Protein AF-A0A957ZWC1-F1 (afdb_monomer)

Solvent-accessible surface area (backbone atoms only — not comparable to full-atom values): 5305 Å² total; per-residue (Å²): 110,72,64,51,48,60,59,71,70,34,92,76,78,68,83,87,72,97,61,85,85,78,64,80,83,79,69,100,62,94,74,63,66,68,82,80,42,93,68,96,76,85,81,50,41,89,72,50,55,69,69,59,54,51,49,48,54,52,22,58,76,70,74,44,80,78,80,72,56,80,87,5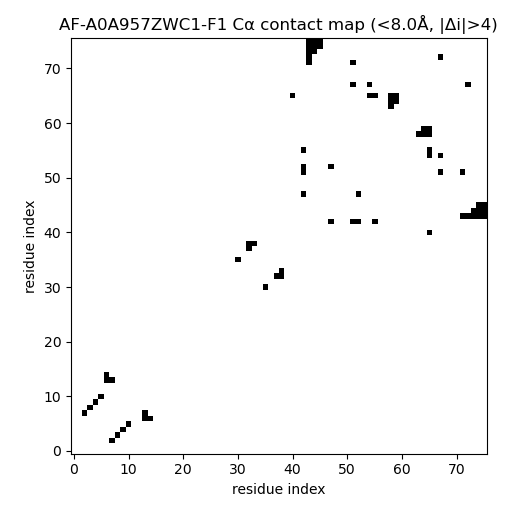7,71,45,70,118

pLDDT: mean 88.36, std 9.78, range [57.5, 98.12]

Mean predicted aligned error: 6.31 Å

Nearest PDB structures (foldseek):
  5xfa-assembly1_C  TM=8.683E-01  e=5.363E-03  Hydrogenophilus thermoluteolus

Secondary structure (DSSP, 8-state):
-HHHHHHTSSSSPPP--S-GGGSPPPPSS---GGGTS--S----SSSPPHHHHHHHHHHHHHT------GGGS---

Structure (mmCIF, N/CA/C/O backbone):
data_AF-A0A957ZWC1-F1
#
_entry.id   AF-A0A957ZWC1-F1
#
loop_
_atom_site.group_PDB
_atom_site.id
_atom_site.type_symbol
_atom_site.label_atom_id
_atom_site.label_alt_id
_atom_site.label_comp_id
_atom_site.label_asym_id
_atom_site.label_entity_id
_atom_site.label_seq_id
_atom_site.pdbx_PDB_ins_code
_atom_site.Cartn_x
_atom_site.Cartn_y
_atom_site.Cartn_z
_atom_site.occupancy
_atom_site.B_iso_or_equiv
_atom_site.auth_seq_id
_atom_site.auth_comp_id
_atom_site.auth_asym_id
_atom_site.auth_atom_id
_atom_site.pdbx_PDB_model_num
ATOM 1 N N . ASP A 1 1 ? 9.665 2.195 -23.228 1.00 86.94 1 ASP A N 1
ATOM 2 C CA . ASP A 1 1 ? 9.239 1.120 -22.320 1.00 86.94 1 ASP A CA 1
ATOM 3 C C . ASP A 1 1 ? 10.146 1.109 -21.081 1.00 86.94 1 ASP A C 1
ATOM 5 O O . ASP A 1 1 ? 11.289 1.548 -21.201 1.00 86.94 1 ASP A O 1
ATOM 9 N N . LEU A 1 2 ? 9.644 0.732 -19.897 1.00 88.56 2 LEU A N 1
ATOM 10 C CA . LEU A 1 2 ? 10.431 0.745 -18.648 1.00 88.56 2 LEU A CA 1
ATOM 11 C C . LEU A 1 2 ? 11.532 -0.323 -18.671 1.00 88.56 2 LEU A C 1
ATOM 13 O O . LEU A 1 2 ? 12.664 -0.034 -18.286 1.00 88.56 2 LEU A O 1
ATOM 17 N N . LEU A 1 3 ? 11.209 -1.529 -19.143 1.00 88.75 3 LEU A N 1
ATOM 18 C CA . LEU A 1 3 ? 12.146 -2.647 -19.170 1.00 88.75 3 LEU A CA 1
ATOM 19 C C . LEU A 1 3 ? 13.277 -2.377 -20.163 1.00 88.75 3 LEU A C 1
ATOM 21 O O . LEU A 1 3 ? 14.436 -2.580 -19.816 1.00 88.75 3 LEU A O 1
ATOM 25 N N . THR A 1 4 ? 12.980 -1.817 -21.340 1.00 88.38 4 THR A N 1
ATOM 26 C CA . THR A 1 4 ? 14.018 -1.362 -22.285 1.00 88.38 4 THR A CA 1
ATOM 27 C C . THR A 1 4 ? 14.985 -0.366 -21.637 1.00 88.38 4 THR A C 1
ATOM 29 O O . THR A 1 4 ? 16.201 -0.545 -21.712 1.00 88.38 4 THR A O 1
ATOM 32 N N . LYS A 1 5 ? 14.463 0.651 -20.939 1.00 90.38 5 LYS A N 1
ATOM 33 C CA . LYS A 1 5 ? 15.294 1.681 -20.296 1.00 90.38 5 LYS A CA 1
ATOM 34 C C . LYS A 1 5 ? 16.237 1.117 -19.236 1.00 90.38 5 LYS A C 1
ATOM 36 O O . LYS A 1 5 ? 17.359 1.591 -19.113 1.00 90.38 5 LYS A O 1
ATOM 41 N N . VAL A 1 6 ? 15.778 0.144 -18.449 1.00 88.81 6 VAL A N 1
ATOM 42 C CA . VAL A 1 6 ? 16.568 -0.433 -17.350 1.00 88.81 6 VAL A CA 1
ATOM 43 C C . VAL A 1 6 ? 17.527 -1.504 -17.859 1.00 88.81 6 VAL A C 1
ATOM 45 O O . VAL A 1 6 ? 18.696 -1.495 -17.488 1.00 88.81 6 VAL A O 1
ATOM 48 N N . TYR A 1 7 ? 17.051 -2.411 -18.712 1.00 86.25 7 TYR A N 1
ATOM 49 C CA . TYR A 1 7 ? 17.792 -3.617 -19.073 1.00 86.25 7 TYR A CA 1
ATOM 50 C C . TYR A 1 7 ? 18.567 -3.513 -20.387 1.00 86.25 7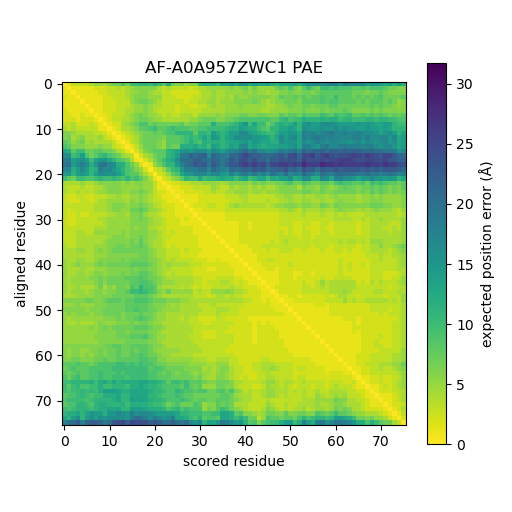 TYR A C 1
ATOM 52 O O . TYR A 1 7 ? 19.464 -4.319 -20.590 1.00 86.25 7 TYR A O 1
ATOM 60 N N . GLN A 1 8 ? 18.261 -2.558 -21.273 1.00 86.44 8 GLN A N 1
ATOM 61 C CA . GLN A 1 8 ? 18.959 -2.407 -22.564 1.00 86.44 8 GLN A CA 1
ATOM 62 C C . GLN A 1 8 ? 19.737 -1.091 -22.664 1.00 86.44 8 GLN A C 1
ATOM 64 O O . GLN A 1 8 ? 20.864 -1.077 -23.148 1.00 86.44 8 GLN A O 1
ATOM 69 N N . GLU A 1 9 ? 19.140 0.013 -22.214 1.00 89.44 9 GLU A N 1
ATOM 70 C CA . GLU A 1 9 ? 19.725 1.359 -22.334 1.00 89.44 9 GLU A CA 1
ATOM 71 C C . GLU A 1 9 ? 20.461 1.809 -21.059 1.00 89.44 9 GLU A C 1
ATOM 73 O O . GLU A 1 9 ? 21.219 2.781 -21.083 1.00 89.44 9 GLU A O 1
ATOM 78 N N . GLY A 1 10 ? 20.204 1.134 -19.935 1.00 87.19 10 GLY A N 1
ATOM 79 C CA . GLY A 1 10 ? 20.706 1.496 -18.615 1.00 87.19 10 GLY A CA 1
ATOM 80 C C . GLY A 1 10 ? 22.204 1.218 -18.438 1.00 87.19 10 GLY A C 1
ATOM 81 O O . GLY A 1 10 ? 22.785 0.403 -19.154 1.00 87.19 10 GLY A O 1
ATOM 82 N N . PRO A 1 11 ? 22.861 1.881 -17.470 1.00 87.06 11 PRO A N 1
ATOM 83 C CA . PRO A 1 11 ? 24.258 1.605 -17.165 1.00 87.06 11 PRO A CA 1
ATOM 84 C C . PRO A 1 11 ? 24.407 0.200 -16.568 1.00 87.06 11 PRO A C 1
ATOM 86 O O . PRO A 1 11 ? 23.690 -0.164 -15.639 1.00 87.06 11 PRO A O 1
ATOM 89 N N . GLY A 1 12 ? 25.382 -0.567 -17.053 1.00 85.88 12 GLY A N 1
ATOM 90 C CA . GLY A 1 12 ? 25.673 -1.913 -16.557 1.00 85.88 12 GLY A CA 1
ATOM 91 C C . GLY A 1 12 ? 25.746 -2.947 -17.674 1.00 85.88 12 GLY A C 1
ATOM 92 O O . GLY A 1 12 ? 25.619 -2.629 -18.854 1.00 85.88 12 GLY A O 1
ATOM 93 N N . SER A 1 13 ? 26.003 -4.195 -17.294 1.00 81.12 13 SER A N 1
ATOM 94 C CA . SER A 1 13 ? 25.945 -5.336 -18.206 1.00 81.12 13 SER A CA 1
ATOM 95 C C . SER A 1 13 ? 24.516 -5.855 -18.314 1.00 81.12 13 SER A C 1
ATOM 97 O O . SER A 1 13 ? 23.799 -5.909 -17.312 1.00 81.12 13 SER A O 1
ATOM 99 N N . TRP A 1 14 ? 24.139 -6.300 -19.510 1.00 78.25 14 TR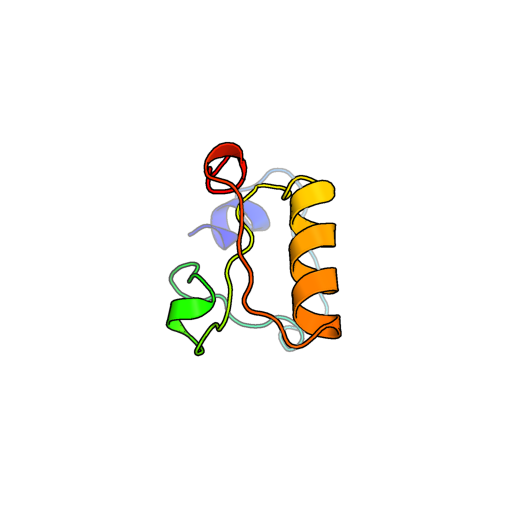P A N 1
ATOM 100 C CA . TRP A 1 14 ? 22.875 -6.994 -19.725 1.00 78.25 14 TRP A CA 1
ATOM 101 C C . TRP A 1 14 ? 22.780 -8.224 -18.802 1.00 78.25 14 TRP A C 1
ATOM 103 O O . TRP A 1 14 ? 23.754 -8.978 -18.709 1.00 78.25 14 TRP A O 1
ATOM 113 N N . PRO A 1 15 ? 21.661 -8.431 -18.084 1.00 76.19 15 PRO A N 1
ATOM 114 C CA . PRO A 1 15 ? 21.500 -9.622 -17.265 1.00 76.19 15 PRO A CA 1
ATOM 115 C C . PRO A 1 15 ? 21.411 -10.856 -18.167 1.00 76.19 15 PRO A C 1
ATOM 117 O O . PRO A 1 15 ? 20.504 -10.974 -18.983 1.00 76.19 15 PRO A O 1
ATOM 120 N N . HIS A 1 16 ? 22.346 -11.786 -17.994 1.00 69.94 16 HIS A N 1
ATOM 121 C CA . HIS A 1 16 ? 22.279 -13.110 -18.602 1.00 69.94 16 HIS A CA 1
ATOM 122 C C . HIS A 1 16 ? 21.463 -14.013 -17.668 1.00 69.94 16 HIS A C 1
ATOM 124 O O . HIS A 1 16 ? 21.932 -14.359 -16.585 1.00 69.94 16 HIS A O 1
ATOM 130 N N . GLY A 1 17 ? 20.219 -14.310 -18.040 1.00 64.81 17 GLY A N 1
ATOM 131 C CA . GLY A 1 17 ? 19.361 -15.274 -17.350 1.00 64.81 17 GLY A CA 1
ATOM 132 C C . GLY A 1 17 ? 19.090 -16.469 -18.257 1.00 64.81 17 GLY A C 1
ATOM 133 O O . GLY A 1 17 ? 18.842 -16.276 -19.444 1.00 64.81 17 GLY A O 1
ATOM 134 N N . ASP A 1 18 ? 19.150 -17.678 -17.700 1.00 63.09 18 ASP A N 1
ATOM 135 C CA . ASP A 1 18 ? 19.073 -18.927 -18.470 1.00 63.09 18 ASP A CA 1
ATOM 136 C C . ASP A 1 18 ? 17.639 -19.433 -18.726 1.00 63.09 18 ASP A C 1
ATOM 138 O O . ASP A 1 18 ? 17.486 -20.430 -19.418 1.00 63.09 18 ASP A O 1
ATOM 142 N N . ASP A 1 19 ? 16.586 -18.760 -18.245 1.00 60.72 19 ASP A N 1
ATOM 143 C CA . ASP A 1 19 ? 15.201 -19.201 -18.472 1.00 60.72 19 ASP A CA 1
ATOM 144 C C . ASP A 1 19 ? 14.229 -18.022 -18.635 1.00 60.72 19 ASP A C 1
ATOM 146 O O . ASP A 1 19 ? 13.978 -17.256 -17.700 1.00 60.72 19 ASP A O 1
ATOM 150 N N . GLU A 1 20 ? 13.633 -17.911 -19.825 1.00 61.09 20 GLU A N 1
ATOM 151 C CA . GLU A 1 20 ? 12.568 -16.944 -20.139 1.00 61.09 20 GLU A CA 1
ATOM 152 C C . GLU A 1 20 ? 11.258 -17.243 -19.373 1.00 61.09 20 GLU A C 1
ATOM 154 O O . GLU A 1 20 ? 10.437 -16.347 -19.181 1.00 61.09 20 GLU A O 1
ATOM 159 N N . ASP A 1 21 ? 11.087 -18.466 -18.859 1.00 66.38 21 ASP A N 1
ATOM 160 C CA . ASP A 1 21 ? 9.824 -18.963 -18.288 1.00 66.38 21 ASP A CA 1
ATOM 161 C C . ASP A 1 21 ? 9.615 -18.670 -16.786 1.00 66.38 21 ASP A C 1
ATOM 163 O O . ASP A 1 21 ? 8.554 -18.973 -16.235 1.00 66.38 21 ASP A O 1
ATOM 167 N N . VAL A 1 22 ? 10.589 -18.075 -16.085 1.00 79.50 22 VAL A N 1
ATOM 168 C CA . VAL A 1 22 ? 10.467 -17.808 -14.632 1.00 79.50 22 VAL A CA 1
ATOM 169 C C . VAL A 1 22 ? 9.787 -16.463 -14.340 1.00 79.50 22 VAL A C 1
ATOM 171 O O . VAL A 1 22 ? 9.214 -16.276 -13.262 1.00 79.50 22 VAL A O 1
ATOM 17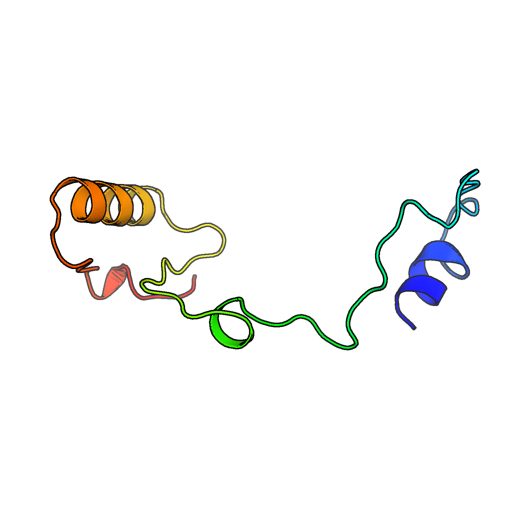4 N N . MET A 1 23 ? 9.835 -15.507 -15.273 1.00 81.62 23 MET A N 1
ATOM 175 C CA . MET A 1 23 ? 9.376 -14.141 -15.016 1.00 81.62 23 MET A CA 1
ATOM 176 C C . MET A 1 23 ? 7.938 -13.913 -15.514 1.00 81.62 23 MET A C 1
ATOM 178 O O . MET A 1 23 ? 7.668 -14.052 -16.705 1.00 81.62 23 MET A O 1
ATOM 182 N N . PRO A 1 24 ? 7.003 -13.489 -14.646 1.00 87.62 24 PRO A N 1
ATOM 183 C CA . PRO A 1 24 ? 5.655 -13.150 -15.081 1.00 87.62 24 PRO A CA 1
ATOM 184 C C . PRO A 1 24 ? 5.646 -11.875 -15.934 1.00 87.62 24 PRO A C 1
ATOM 186 O O . PRO A 1 24 ? 6.391 -10.925 -15.681 1.00 87.62 24 PRO A O 1
ATOM 189 N N . ALA A 1 25 ? 4.742 -11.829 -16.913 1.00 88.50 25 ALA A N 1
ATOM 190 C CA . ALA A 1 25 ? 4.497 -10.625 -17.695 1.00 88.50 25 ALA A CA 1
ATOM 191 C C . ALA A 1 25 ? 3.947 -9.495 -16.807 1.00 88.50 25 ALA A C 1
ATOM 193 O O . ALA A 1 25 ? 3.080 -9.713 -15.956 1.00 88.50 25 ALA A O 1
ATOM 194 N N . LEU A 1 26 ? 4.435 -8.273 -17.029 1.00 91.06 26 LEU A N 1
ATOM 195 C CA . LEU A 1 26 ? 3.908 -7.088 -16.359 1.00 91.06 26 LEU A CA 1
ATOM 196 C C . LEU A 1 26 ? 2.554 -6.688 -16.954 1.00 91.06 26 LEU A C 1
ATOM 198 O O . LEU A 1 26 ? 2.326 -6.808 -18.155 1.00 91.06 26 LEU A O 1
ATOM 202 N N . LEU A 1 27 ? 1.673 -6.162 -16.104 1.00 93.75 27 LEU A N 1
ATOM 203 C CA . LEU A 1 27 ? 0.460 -5.478 -16.548 1.00 93.75 27 LEU A CA 1
ATOM 204 C C . LEU A 1 27 ? 0.807 -4.115 -17.158 1.00 93.75 27 LEU A C 1
ATOM 206 O O . LEU A 1 27 ? 1.788 -3.485 -16.761 1.00 93.75 27 LEU A O 1
ATOM 210 N N . ASP A 1 28 ? -0.076 -3.599 -18.016 1.00 93.50 28 ASP A N 1
ATOM 211 C CA . ASP A 1 28 ? 0.071 -2.267 -18.626 1.00 93.50 28 ASP A CA 1
ATOM 212 C C . ASP A 1 28 ? 0.154 -1.128 -17.592 1.00 93.50 28 ASP A C 1
ATOM 214 O O . ASP A 1 28 ? 0.712 -0.063 -17.858 1.00 93.50 28 ASP A O 1
ATOM 218 N N . LYS A 1 29 ? -0.430 -1.331 -16.403 1.00 95.44 29 LYS A N 1
ATOM 219 C CA . LYS A 1 29 ? -0.388 -0.392 -15.278 1.00 95.44 29 LYS A CA 1
ATOM 220 C C . LYS A 1 29 ? -0.488 -1.121 -13.943 1.00 95.44 29 LYS A C 1
ATOM 222 O O . LYS A 1 29 ? -1.138 -2.158 -13.834 1.00 95.44 29 LYS A O 1
ATOM 227 N N . VAL A 1 30 ? 0.092 -0.522 -12.906 1.00 96.25 30 VAL A N 1
ATOM 228 C CA . VAL A 1 30 ? -0.116 -0.962 -11.521 1.00 96.25 30 VAL A CA 1
ATOM 229 C C . VAL A 1 30 ? -1.570 -0.704 -11.126 1.00 96.25 30 VAL A C 1
ATOM 231 O O . VAL A 1 30 ? -2.118 0.365 -11.405 1.00 96.25 30 VAL A O 1
ATOM 234 N N . LEU A 1 31 ? -2.185 -1.685 -10.467 1.00 97.12 31 LEU A N 1
ATOM 235 C CA . LEU A 1 31 ? -3.558 -1.616 -9.975 1.00 97.12 31 LEU A CA 1
ATOM 236 C C . LEU A 1 31 ? -3.565 -1.699 -8.442 1.00 97.12 31 LEU A C 1
ATOM 238 O O . LEU A 1 31 ? -2.826 -2.508 -7.879 1.00 97.12 31 LEU A O 1
ATOM 242 N N . PRO A 1 32 ? -4.398 -0.910 -7.742 1.00 96.50 32 PRO A N 1
ATOM 243 C CA . PRO A 1 32 ? -4.662 -1.142 -6.330 1.00 96.50 32 PRO A CA 1
ATOM 244 C C . PRO A 1 32 ? -5.447 -2.448 -6.142 1.00 96.50 32 PRO A C 1
ATOM 246 O O . PRO A 1 32 ? -6.279 -2.814 -6.972 1.00 96.50 32 PRO A O 1
ATOM 249 N N . LEU A 1 33 ? -5.235 -3.122 -5.009 1.00 96.62 33 LEU A N 1
ATOM 250 C CA . LEU A 1 33 ? -5.815 -4.444 -4.739 1.00 96.62 33 LEU A CA 1
ATOM 251 C C . LEU A 1 33 ? -7.351 -4.475 -4.864 1.00 96.62 33 LEU A C 1
ATOM 253 O O . LEU A 1 33 ? -7.899 -5.410 -5.442 1.00 96.62 33 LEU A O 1
ATOM 257 N N . HIS A 1 34 ? -8.034 -3.414 -4.415 1.00 96.75 34 HIS A N 1
ATOM 258 C CA . HIS A 1 34 ? -9.499 -3.303 -4.448 1.00 96.75 34 HIS A CA 1
ATOM 259 C C . HIS A 1 34 ? -10.107 -3.222 -5.860 1.00 96.75 34 HIS A C 1
ATOM 261 O O . HIS A 1 34 ? -11.324 -3.299 -6.003 1.00 96.75 34 HIS A O 1
ATOM 267 N N . GLN A 1 35 ? -9.294 -3.023 -6.905 1.00 97.62 35 GLN A N 1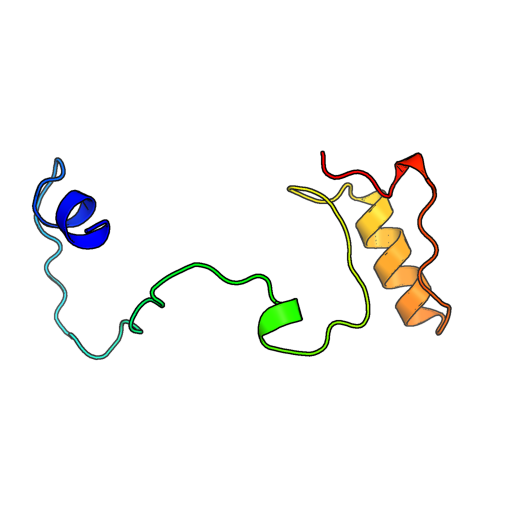
ATOM 268 C CA . GLN A 1 35 ? -9.752 -3.102 -8.299 1.00 97.62 35 GLN A CA 1
ATOM 269 C C . GLN A 1 35 ? -9.738 -4.533 -8.846 1.00 97.62 35 GLN A C 1
ATOM 271 O O . GLN A 1 35 ? -10.354 -4.788 -9.877 1.00 97.62 35 GLN A O 1
ATOM 276 N N . VAL A 1 36 ? -9.029 -5.450 -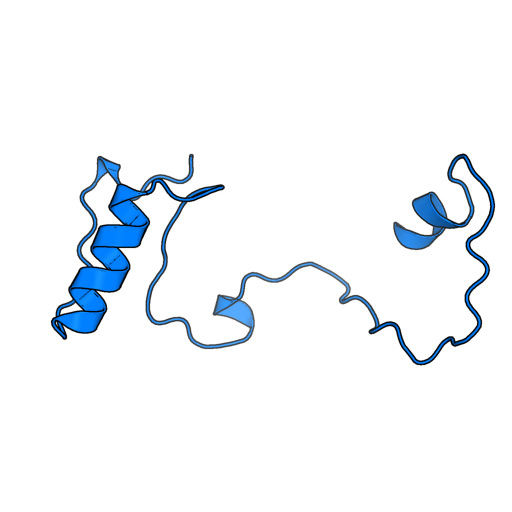8.182 1.00 97.81 36 VAL A N 1
ATOM 277 C CA . VAL A 1 36 ? -8.852 -6.838 -8.630 1.00 97.81 36 VAL A CA 1
ATOM 278 C C . VAL A 1 36 ? -9.678 -7.798 -7.775 1.00 97.81 36 VAL A C 1
ATOM 280 O O . VAL A 1 36 ? -10.244 -8.752 -8.302 1.00 97.81 36 VAL A O 1
ATOM 283 N N . VAL A 1 37 ? -9.780 -7.539 -6.469 1.00 97.94 37 VAL A N 1
ATOM 284 C CA . VAL A 1 37 ? -10.544 -8.357 -5.515 1.00 97.94 37 VAL A CA 1
ATOM 285 C C . VAL A 1 37 ? -11.276 -7.477 -4.495 1.00 97.94 37 VAL A C 1
ATOM 287 O O . VAL A 1 37 ? -10.822 -6.362 -4.229 1.00 97.94 37 VAL A O 1
ATOM 290 N N . PRO A 1 38 ? -12.387 -7.945 -3.893 1.00 97.69 38 PRO A N 1
ATOM 291 C CA . PRO A 1 38 ? -12.998 -7.266 -2.753 1.00 97.69 38 PRO A CA 1
ATOM 292 C C . PRO A 1 38 ? -12.003 -7.128 -1.596 1.00 97.69 38 PRO A C 1
ATOM 294 O O . PRO A 1 38 ? -11.250 -8.056 -1.305 1.00 97.69 38 PRO A O 1
ATOM 297 N N . VAL A 1 39 ? -12.001 -5.965 -0.947 1.00 95.62 39 VAL A N 1
ATOM 298 C CA . VAL A 1 39 ? -11.140 -5.659 0.201 1.00 95.62 39 VAL A CA 1
ATOM 299 C C . VAL A 1 39 ? -12.021 -5.171 1.343 1.00 95.62 39 VAL A C 1
ATOM 301 O O . VAL A 1 39 ? -12.720 -4.170 1.193 1.00 95.62 39 VAL A O 1
ATOM 304 N N . ASP A 1 40 ? -11.968 -5.869 2.476 1.00 93.12 40 ASP A N 1
ATOM 305 C CA . ASP A 1 40 ? -12.843 -5.605 3.625 1.00 93.12 40 ASP A CA 1
ATOM 306 C C . ASP A 1 40 ? -12.386 -4.411 4.476 1.00 93.12 40 ASP A C 1
ATOM 308 O O . ASP A 1 40 ? -13.199 -3.750 5.122 1.00 93.12 40 ASP A O 1
ATOM 312 N N . ALA A 1 41 ? -11.083 -4.115 4.486 1.00 91.94 41 ALA A N 1
ATOM 313 C CA . ALA A 1 41 ? -10.512 -3.032 5.278 1.00 91.94 41 ALA A CA 1
ATOM 314 C C . ALA A 1 41 ? -9.257 -2.433 4.627 1.00 91.94 41 ALA A C 1
ATOM 316 O O . ALA A 1 41 ? -8.505 -3.116 3.933 1.00 91.94 41 ALA A O 1
ATOM 317 N N . PHE A 1 42 ? -9.001 -1.152 4.905 1.00 91.69 42 PHE A N 1
ATOM 318 C CA . PHE A 1 42 ? -7.823 -0.422 4.433 1.00 91.69 42 PHE A CA 1
ATOM 319 C C . PHE A 1 42 ? -7.036 0.138 5.619 1.00 91.69 42 PHE A C 1
ATOM 321 O O . PHE A 1 42 ? -7.607 0.796 6.488 1.00 91.69 42 PHE A O 1
ATOM 328 N N . ILE A 1 43 ? -5.718 -0.075 5.622 1.00 93.62 43 ILE A N 1
ATOM 329 C CA . ILE A 1 43 ? -4.795 0.469 6.627 1.00 93.62 43 ILE A CA 1
ATOM 330 C C . ILE A 1 43 ? -3.869 1.472 5.917 1.00 93.62 43 ILE A C 1
ATOM 332 O O . ILE A 1 43 ? -2.940 1.052 5.225 1.00 93.62 43 ILE A O 1
ATOM 336 N N . PRO A 1 44 ? -4.126 2.790 6.007 1.00 92.12 44 PRO A N 1
ATOM 337 C CA . PRO A 1 44 ? -3.370 3.783 5.247 1.00 92.12 44 PRO A CA 1
ATOM 338 C C . PRO A 1 44 ? -1.968 4.028 5.829 1.00 92.12 44 PRO A C 1
ATOM 340 O O . PRO A 1 44 ? -1.789 4.111 7.047 1.00 92.12 44 PRO A O 1
ATOM 343 N N . GLY A 1 45 ? -0.990 4.219 4.938 1.00 89.31 45 GLY A N 1
ATOM 344 C CA . GLY A 1 45 ? 0.375 4.668 5.242 1.00 89.31 45 GLY A CA 1
ATOM 345 C C . GLY A 1 45 ? 1.434 4.045 4.325 1.00 89.31 45 GLY A C 1
ATOM 346 O O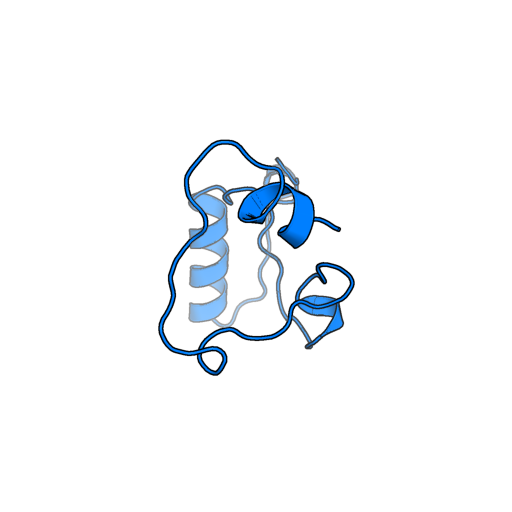 . GLY A 1 45 ? 1.174 3.047 3.657 1.00 89.31 45 GLY A O 1
ATOM 347 N N . CYS A 1 46 ? 2.628 4.642 4.285 1.00 92.06 46 CYS A N 1
ATOM 348 C CA . CYS A 1 46 ? 3.784 4.152 3.522 1.00 92.06 46 CYS A CA 1
ATOM 349 C C . CYS A 1 46 ? 5.089 4.288 4.349 1.00 92.06 46 CYS A C 1
ATOM 351 O O . CYS A 1 46 ? 5.876 5.201 4.098 1.00 92.06 46 CYS A O 1
ATOM 353 N N . PRO A 1 47 ? 5.324 3.416 5.352 1.00 91.12 47 PRO A N 1
ATOM 354 C CA . PRO A 1 47 ? 4.426 2.360 5.826 1.00 91.12 47 PRO A CA 1
ATOM 355 C C . PRO A 1 47 ? 3.330 2.907 6.763 1.00 91.12 47 PRO A C 1
ATOM 357 O O . PRO A 1 47 ? 3.398 4.058 7.199 1.00 91.12 47 PRO A O 1
ATOM 360 N N . PRO A 1 48 ? 2.286 2.120 7.067 1.00 91.31 48 PRO A N 1
ATOM 361 C CA . PRO A 1 48 ? 1.377 2.433 8.161 1.00 91.31 48 PRO A CA 1
ATOM 362 C C . PRO A 1 48 ? 2.120 2.546 9.494 1.00 91.31 48 PRO A C 1
ATOM 364 O O . PRO A 1 48 ? 3.047 1.786 9.765 1.00 91.31 48 PRO A O 1
ATOM 367 N N . ASP A 1 49 ? 1.677 3.486 10.322 1.00 91.44 49 ASP A N 1
ATOM 368 C CA . ASP A 1 49 ? 2.150 3.652 11.693 1.00 91.44 49 ASP A CA 1
ATOM 369 C C . ASP A 1 49 ? 1.849 2.386 12.537 1.00 91.44 49 ASP A C 1
ATOM 371 O O . ASP A 1 49 ? 0.790 1.770 12.333 1.00 91.44 49 ASP A O 1
ATOM 375 N N . PRO A 1 50 ? 2.755 1.948 13.436 1.00 94.00 50 PRO A N 1
ATOM 376 C CA . PRO A 1 50 ? 2.607 0.687 14.169 1.00 94.00 50 PRO A CA 1
ATOM 377 C C . PRO A 1 50 ? 1.282 0.572 14.930 1.00 94.00 50 PRO A C 1
ATOM 379 O O . PRO A 1 50 ? 0.662 -0.497 14.932 1.00 94.00 50 PRO A O 1
ATOM 382 N N . GLU A 1 51 ? 0.800 1.667 15.512 1.00 93.00 51 GLU A N 1
ATOM 383 C CA . GLU A 1 51 ? -0.447 1.733 16.265 1.00 93.00 51 GLU A CA 1
ATOM 384 C C . GLU A 1 51 ? -1.659 1.459 15.362 1.00 93.00 51 GLU A C 1
ATOM 386 O O . GLU A 1 51 ? -2.613 0.803 15.791 1.00 93.00 51 GLU A O 1
ATOM 391 N N . ARG A 1 52 ? -1.613 1.867 14.084 1.00 92.88 52 ARG A N 1
ATOM 392 C CA . ARG A 1 52 ? -2.669 1.551 13.100 1.00 92.88 52 ARG A CA 1
ATOM 393 C C . ARG A 1 52 ? -2.706 0.064 12.772 1.00 92.88 52 ARG A C 1
ATOM 395 O O . ARG A 1 52 ? -3.789 -0.512 12.667 1.00 92.88 52 ARG A O 1
ATOM 402 N N . ILE A 1 53 ? -1.535 -0.556 12.614 1.00 94.69 53 ILE A N 1
ATOM 403 C CA . ILE A 1 53 ? -1.426 -1.999 12.362 1.00 94.69 53 ILE A CA 1
ATOM 404 C C . ILE A 1 53 ? -1.964 -2.766 13.573 1.00 94.69 53 ILE A C 1
ATOM 406 O O . ILE A 1 53 ? -2.788 -3.668 13.414 1.00 94.69 53 ILE A O 1
ATOM 410 N N . TRP A 1 54 ? -1.553 -2.372 14.782 1.00 95.50 54 TRP A N 1
ATOM 411 C CA . TRP A 1 54 ? -2.005 -3.000 16.021 1.00 95.50 54 TRP A CA 1
ATOM 412 C C . TRP A 1 54 ? -3.523 -2.896 16.208 1.00 95.50 54 TRP A C 1
ATOM 414 O O . TRP A 1 54 ? -4.167 -3.896 16.534 1.00 95.50 54 TRP A O 1
ATOM 424 N N . ALA A 1 55 ? -4.108 -1.723 15.949 1.00 94.50 55 ALA A N 1
ATOM 425 C CA . ALA A 1 55 ? -5.551 -1.514 16.026 1.00 94.50 55 ALA A CA 1
ATOM 426 C C . ALA A 1 55 ? -6.320 -2.407 15.038 1.00 94.50 55 ALA A C 1
ATOM 428 O O . ALA A 1 55 ? -7.304 -3.039 15.420 1.00 94.50 55 ALA A O 1
ATOM 429 N N . ALA A 1 56 ? -5.843 -2.516 13.793 1.00 95.31 56 ALA A N 1
ATOM 430 C CA . ALA A 1 56 ? -6.466 -3.357 12.773 1.00 95.31 56 ALA A CA 1
ATOM 431 C C . ALA A 1 56 ? -6.459 -4.845 13.146 1.00 95.31 56 ALA A C 1
ATOM 433 O O . ALA A 1 56 ? -7.495 -5.506 13.072 1.00 95.31 56 ALA A O 1
ATOM 434 N N . VAL A 1 57 ? -5.311 -5.364 13.589 1.00 96.69 57 VAL A N 1
ATOM 435 C CA . VAL A 1 57 ? -5.190 -6.774 13.986 1.00 96.69 57 VAL A CA 1
ATOM 436 C C . VAL A 1 57 ? -6.004 -7.063 15.250 1.00 96.69 57 VAL A C 1
ATOM 438 O O . VAL A 1 57 ? -6.695 -8.078 15.307 1.00 96.69 57 VAL A O 1
ATOM 441 N N . SER A 1 58 ? -5.980 -6.164 16.239 1.00 97.00 58 SER A N 1
ATOM 442 C CA . SER A 1 58 ? -6.739 -6.330 17.487 1.00 97.00 58 SER A CA 1
ATOM 443 C C . SER A 1 58 ? -8.250 -6.357 17.247 1.00 97.00 58 SER A C 1
ATOM 445 O O . SER A 1 58 ? -8.926 -7.237 17.776 1.00 97.00 58 SER A O 1
ATOM 447 N N . ALA A 1 59 ? -8.774 -5.453 16.408 1.00 96.62 59 ALA A N 1
ATOM 448 C CA . ALA A 1 59 ? -10.194 -5.426 16.053 1.00 96.62 59 ALA A CA 1
ATOM 449 C C . ALA A 1 59 ? -10.621 -6.716 15.334 1.00 96.62 59 ALA A C 1
ATOM 451 O O . ALA A 1 59 ? -11.630 -7.324 15.692 1.00 96.62 59 ALA A O 1
ATOM 452 N N . LEU A 1 60 ? -9.803 -7.190 14.384 1.00 96.81 60 LEU A N 1
ATOM 453 C CA . LEU A 1 60 ? -10.057 -8.443 13.672 1.00 96.81 60 LEU A CA 1
ATOM 454 C C . LEU A 1 60 ? -10.111 -9.646 14.626 1.00 96.81 60 LEU A C 1
ATOM 456 O O . LEU A 1 60 ? -11.018 -10.469 14.520 1.00 96.81 60 LEU A O 1
ATOM 460 N N . LEU A 1 61 ? -9.171 -9.740 15.572 1.00 98.12 61 LEU A N 1
ATOM 461 C CA . LEU A 1 61 ? -9.140 -10.820 16.564 1.00 98.12 61 LEU A CA 1
ATOM 462 C C . LEU A 1 61 ? -10.322 -10.762 17.544 1.00 98.12 61 LEU A C 1
ATOM 464 O O . LEU A 1 61 ? -10.777 -11.808 18.004 1.00 98.12 61 LEU A O 1
ATOM 468 N N . ALA A 1 62 ? -10.826 -9.564 17.848 1.00 97.62 62 ALA A N 1
ATOM 469 C CA . ALA A 1 62 ? -11.998 -9.362 18.698 1.00 97.62 62 ALA A CA 1
ATOM 470 C C . ALA A 1 62 ? -13.336 -9.596 17.966 1.00 97.62 62 ALA A C 1
ATOM 472 O O . ALA A 1 62 ? -14.380 -9.662 18.613 1.00 97.62 62 ALA A O 1
ATOM 473 N N . GLY A 1 63 ? -13.328 -9.731 16.634 1.00 96.81 63 GLY A N 1
ATOM 474 C CA . GLY A 1 63 ? -14.551 -9.772 15.826 1.00 96.81 63 GLY A CA 1
ATOM 475 C C . GLY A 1 63 ? -15.280 -8.424 15.770 1.00 96.81 63 GLY A C 1
ATOM 476 O O . GLY A 1 63 ? -16.488 -8.383 15.535 1.00 96.81 63 GLY A O 1
ATOM 477 N N . GLU A 1 64 ? -14.559 -7.328 16.003 1.00 95.88 64 GLU A N 1
ATOM 478 C CA . GLU A 1 64 ? -15.087 -5.966 16.025 1.00 95.88 64 GLU A CA 1
ATOM 479 C C . GLU A 1 64 ? -14.793 -5.229 14.706 1.00 95.88 64 GLU A C 1
ATOM 481 O O . GLU A 1 64 ? -13.812 -5.531 14.019 1.00 95.88 64 GLU A O 1
ATOM 486 N N . PRO A 1 65 ? -15.621 -4.240 14.318 1.00 93.81 65 PRO A N 1
ATOM 487 C CA . PRO A 1 65 ? -15.327 -3.413 13.155 1.00 93.81 65 PRO A CA 1
ATOM 488 C C . PRO A 1 65 ? -14.057 -2.581 13.374 1.00 93.81 65 PRO A C 1
ATOM 490 O O . PRO A 1 65 ? -13.835 -2.025 14.449 1.00 93.81 65 PRO A O 1
ATOM 493 N N . LEU A 1 66 ? -13.250 -2.418 12.322 1.00 93.31 66 LEU A N 1
ATOM 494 C CA . LEU A 1 66 ? -12.077 -1.548 12.373 1.00 93.31 66 LEU A CA 1
ATOM 495 C C . LEU A 1 66 ? -12.493 -0.073 12.448 1.00 93.31 66 LEU A C 1
ATOM 497 O O . LEU A 1 66 ? -12.941 0.516 11.462 1.00 93.31 66 LEU A O 1
ATOM 501 N N . LEU A 1 67 ? -12.283 0.541 13.612 1.00 90.56 67 LEU A N 1
ATOM 502 C CA . LEU A 1 67 ? -12.496 1.966 13.848 1.00 90.56 67 LEU A CA 1
ATOM 503 C C . LEU A 1 67 ? -11.151 2.665 14.061 1.00 90.56 67 LEU A C 1
ATOM 505 O O . LEU A 1 67 ? -10.553 2.590 15.127 1.00 90.56 67 LEU A O 1
ATOM 509 N N . LEU A 1 68 ? -10.673 3.356 13.027 1.00 88.62 68 LEU A N 1
ATOM 510 C CA . LEU A 1 68 ? -9.484 4.207 13.122 1.00 88.62 68 LEU A CA 1
ATOM 511 C C . LEU A 1 68 ? -9.883 5.614 13.570 1.00 88.62 68 LEU A C 1
ATOM 513 O O . LEU A 1 68 ? -10.863 6.151 13.057 1.00 88.62 68 LEU A O 1
ATOM 517 N N . GLU A 1 69 ? -9.119 6.250 14.453 1.00 88.56 69 GLU A N 1
ATOM 518 C CA . GLU A 1 69 ? -9.318 7.665 14.798 1.00 88.56 69 GLU A CA 1
ATOM 519 C C . GLU A 1 69 ? -9.100 8.580 13.576 1.00 88.56 69 GLU A C 1
ATOM 521 O O . GLU A 1 69 ? -8.364 8.204 12.660 1.00 88.56 69 GLU A O 1
ATOM 526 N N . PRO A 1 70 ? -9.682 9.794 13.510 1.00 88.44 70 PRO A N 1
ATOM 527 C CA . PRO A 1 70 ? -9.487 10.698 12.371 1.00 88.44 70 PRO A CA 1
ATOM 528 C C . PRO A 1 70 ? -8.013 10.965 12.022 1.00 88.44 70 PRO A C 1
ATOM 530 O O . PRO A 1 70 ? -7.660 11.006 10.846 1.00 88.44 70 PRO A O 1
ATOM 533 N N . SER A 1 71 ? -7.137 11.063 13.026 1.00 86.62 71 SER A N 1
ATOM 534 C CA . SER A 1 71 ? -5.681 11.211 12.852 1.00 86.62 71 SER A CA 1
ATOM 535 C C . SER A 1 71 ? -5.005 9.985 12.217 1.00 86.62 71 SER A C 1
ATOM 537 O O . SER A 1 71 ? -3.932 10.093 11.623 1.00 86.62 71 SER A O 1
ATOM 539 N N . MET A 1 72 ? -5.633 8.812 12.309 1.00 84.81 72 MET A N 1
ATOM 540 C CA . MET A 1 72 ? -5.148 7.542 11.768 1.00 84.81 72 MET A CA 1
ATOM 541 C C . MET A 1 72 ? -5.648 7.257 10.345 1.00 84.81 72 MET A C 1
ATOM 543 O O . MET A 1 72 ? -5.213 6.289 9.726 1.00 84.81 72 MET A O 1
ATOM 547 N N . ARG A 1 73 ? -6.541 8.092 9.800 1.00 84.56 73 ARG A N 1
ATOM 548 C CA . ARG A 1 73 ? -7.139 7.920 8.460 1.00 84.56 73 ARG A CA 1
ATOM 549 C C . ARG A 1 73 ? -6.406 8.690 7.357 1.00 84.56 73 ARG A C 1
ATOM 551 O O . ARG A 1 73 ? -6.928 8.833 6.256 1.00 84.56 73 ARG A O 1
ATOM 558 N N . LEU A 1 74 ? -5.219 9.210 7.652 1.00 78.62 74 LEU A N 1
ATOM 559 C CA . LEU A 1 74 ? -4.419 9.990 6.713 1.00 78.62 74 LEU A CA 1
ATOM 560 C C . LEU A 1 74 ? -3.458 9.084 5.941 1.00 78.62 74 LEU A C 1
ATOM 562 O O . LEU A 1 74 ? -2.801 8.218 6.527 1.00 78.62 74 LEU A O 1
ATOM 566 N N . PHE A 1 75 ? -3.349 9.319 4.637 1.00 70.56 75 PHE A N 1
ATOM 567 C CA . PHE A 1 75 ? -2.170 8.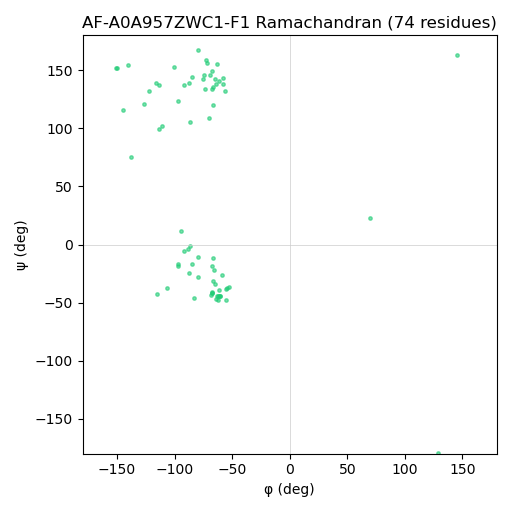921 3.872 1.00 70.56 75 PHE A CA 1
ATOM 568 C C . PHE A 1 75 ? -1.048 9.888 4.262 1.00 70.56 75 PHE A C 1
ATOM 570 O O . PHE A 1 75 ? -1.339 11.072 4.411 1.00 70.56 75 PHE A O 1
ATOM 577 N N . GLY A 1 76 ? 0.145 9.349 4.542 1.00 57.50 76 GLY A N 1
ATOM 578 C CA .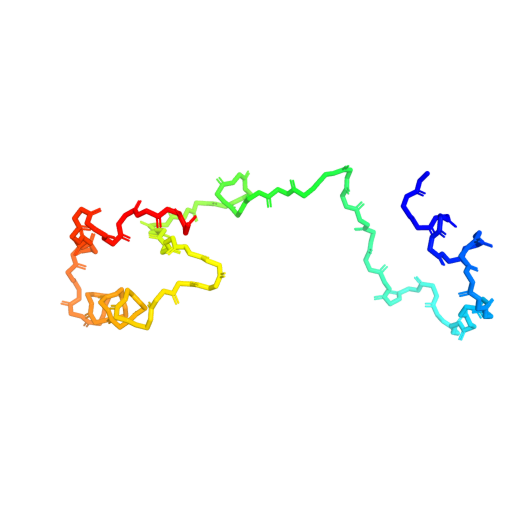 GLY A 1 76 ? 1.271 10.062 5.168 1.00 57.50 76 GLY A CA 1
ATOM 579 C C . GLY A 1 76 ? 1.521 11.470 4.646 1.00 57.50 76 GLY A C 1
ATOM 580 O O . GLY A 1 76 ? 1.354 11.680 3.424 1.00 57.50 76 GLY A O 1
#

Sequence (76 aa):
DLLTKVYQEGPGSWPHGDDEDVMPALLDKVLPLHQVVPVDAFIPGCPPDPERIWAAVSALLAGEPLLLEPSMRLFG

Radius of gyration: 19.78 Å; Cα contacts (8 Å, |Δi|>4): 38; chains: 1; bounding box: 41×30×41 Å

Foldseek 3Di:
DVCCVPQPVNPDDHDDDDDPPPDDDDDPDDDDPCVVDPDPDDQAEPPQDPVSVVQVVVCVVVVHDRDDDPVRPDHD